Protein AF-A0A7W7DAL8-F1 (afdb_monomer_lite)

Radius of gyration: 15.67 Å; chains: 1; bounding box: 32×30×56 Å

Foldseek 3Di:
DDPDDCPDDPPDDLDPQPLLLVVLVVPLPPAQASEEEQEPVVVVSVCVSNVRGHYHHQAYPVNPPPGHDPVNVVVSLVVSNHFKYWAFFDDDDDPRCPDPNNVVQVVQWDWDDCVNSPHPPPGTIMTTHD

Secondary structure (DSSP, 8-state):
-----------S-----HHHHHHHHHH-TT-S-SEEESSHHHHHHHHHHTTS--EEESS-SSS-S----HHHHHHHHHTTS--EEEES-SSS-STTTSSHHHHHHHHHEEEE-GGGGT--S-SPEEEEE-

InterPro domains:
  IPR056785 Putative mannosyltransferase YkcA/B-like, C-terminal [PF24878] (20-108)

Organism: NCBI:txid795645

Structure (mmCIF, N/CA/C/O backbone):
data_AF-A0A7W7DAL8-F1
#
_entry.id   AF-A0A7W7DAL8-F1
#
loop_
_atom_site.group_PDB
_atom_site.id
_atom_site.type_symbol
_atom_site.label_atom_id
_atom_site.label_alt_id
_atom_site.label_comp_id
_atom_site.label_asym_id
_atom_site.label_entity_id
_atom_site.label_seq_id
_atom_site.pdbx_PDB_ins_code
_atom_site.Cartn_x
_atom_site.Cartn_y
_atom_site.Cartn_z
_atom_site.occupancy
_atom_site.B_iso_or_equiv
_atom_site.auth_seq_id
_atom_site.auth_comp_id
_atom_site.auth_asym_id
_atom_site.auth_atom_id
_atom_site.pdbx_PDB_model_num
ATOM 1 N N . MET A 1 1 ? 13.315 20.758 41.437 1.00 41.69 1 MET A N 1
ATOM 2 C CA . MET A 1 1 ? 12.271 20.154 40.582 1.00 41.69 1 MET A CA 1
ATOM 3 C C . MET A 1 1 ? 12.549 20.583 39.147 1.00 41.69 1 MET A C 1
ATOM 5 O O . MET A 1 1 ? 12.090 21.638 38.739 1.00 41.69 1 MET A O 1
ATOM 9 N N . GLY A 1 2 ? 13.413 19.857 38.435 1.00 40.47 2 GLY A N 1
ATOM 10 C CA . GLY A 1 2 ? 13.716 20.138 37.030 1.00 40.47 2 GLY A CA 1
ATOM 11 C C . GLY A 1 2 ? 12.816 19.287 36.144 1.00 40.47 2 GLY A C 1
ATOM 12 O O . GLY A 1 2 ? 12.849 18.064 36.241 1.00 40.47 2 GLY A O 1
ATOM 13 N N . THR A 1 3 ? 11.992 19.923 35.320 1.00 50.19 3 THR A N 1
ATOM 14 C CA . THR A 1 3 ? 11.188 19.274 34.281 1.00 50.19 3 THR A CA 1
ATOM 15 C C . THR A 1 3 ? 12.108 18.860 33.137 1.00 50.19 3 THR A C 1
ATOM 17 O O . THR A 1 3 ? 12.404 19.654 32.247 1.00 50.19 3 THR A O 1
ATOM 20 N N . GLY A 1 4 ? 12.612 17.630 33.190 1.00 34.94 4 GLY A N 1
ATOM 21 C CA . GLY A 1 4 ? 13.317 17.010 32.075 1.00 34.94 4 GLY A CA 1
ATOM 22 C C . GLY A 1 4 ? 12.318 16.324 31.156 1.00 34.94 4 GLY A C 1
ATOM 23 O O . GLY A 1 4 ? 11.866 15.226 31.462 1.00 34.94 4 GLY A O 1
ATOM 24 N N . THR A 1 5 ? 11.972 16.963 30.042 1.00 49.78 5 THR A N 1
ATOM 25 C CA . THR A 1 5 ? 11.376 16.290 28.884 1.00 49.78 5 THR A CA 1
ATOM 26 C C . THR A 1 5 ? 12.445 15.380 28.277 1.00 49.78 5 THR A C 1
ATOM 28 O O . THR A 1 5 ? 13.456 15.905 27.805 1.00 49.78 5 THR A O 1
ATOM 31 N N . PRO A 1 6 ? 12.282 14.047 28.227 1.00 46.16 6 PRO A N 1
ATOM 32 C CA . PRO A 1 6 ? 13.125 13.215 27.386 1.00 46.16 6 PRO A CA 1
ATOM 33 C C . PRO A 1 6 ? 12.571 13.325 25.961 1.00 46.16 6 PRO A C 1
ATOM 35 O O . PRO A 1 6 ? 11.760 12.514 25.522 1.00 46.16 6 PRO A O 1
ATOM 38 N N . GLY A 1 7 ? 12.957 14.391 25.258 1.00 42.16 7 GLY A N 1
ATOM 39 C CA . GLY A 1 7 ? 12.805 14.475 23.808 1.00 42.16 7 GLY A CA 1
ATOM 40 C C . GLY A 1 7 ? 13.764 13.469 23.186 1.00 42.16 7 GLY A C 1
ATOM 41 O O . GLY A 1 7 ? 14.977 13.656 23.245 1.00 42.16 7 GLY A O 1
ATOM 42 N N . GLY A 1 8 ? 13.204 12.360 22.709 1.00 41.50 8 GLY A N 1
ATOM 43 C CA . GLY A 1 8 ? 13.929 11.209 22.201 1.00 41.50 8 GLY A CA 1
ATOM 44 C C . GLY A 1 8 ? 14.873 11.544 21.051 1.00 41.50 8 GLY A C 1
ATOM 45 O O . GLY A 1 8 ? 14.623 12.398 20.207 1.00 41.50 8 GLY A O 1
ATOM 46 N N . VAL A 1 9 ? 15.985 10.825 21.059 1.00 43.34 9 VAL A N 1
ATOM 47 C CA . VAL A 1 9 ? 17.012 10.788 20.028 1.00 43.34 9 VAL A CA 1
ATOM 48 C C . VAL A 1 9 ? 16.452 10.183 18.734 1.00 43.34 9 VAL A C 1
ATOM 50 O O . VAL A 1 9 ? 16.507 8.973 18.537 1.00 43.34 9 VAL A O 1
ATOM 53 N N . ASP A 1 10 ? 15.944 10.994 17.809 1.00 44.12 10 ASP A N 1
ATOM 54 C CA . ASP A 1 10 ? 15.579 10.506 16.470 1.00 44.12 10 ASP A CA 1
ATOM 55 C C . ASP A 1 10 ? 16.809 10.465 15.554 1.00 44.12 10 ASP A C 1
ATOM 57 O O . ASP A 1 10 ? 16.974 11.213 14.591 1.00 44.12 10 ASP A O 1
ATOM 61 N N . GLY A 1 11 ? 17.721 9.551 15.890 1.00 34.22 11 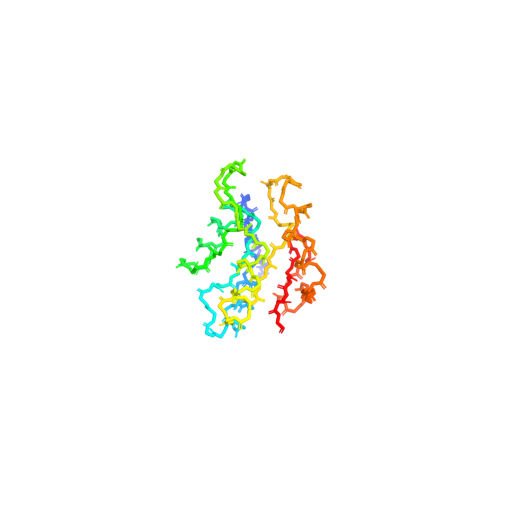GLY A N 1
ATOM 62 C CA . GLY A 1 11 ? 18.822 9.162 15.026 1.00 34.22 11 GLY A CA 1
ATOM 63 C C . GLY A 1 11 ? 18.301 8.392 13.816 1.00 34.22 11 GLY A C 1
ATOM 64 O O . GLY A 1 11 ? 18.052 7.197 13.920 1.00 34.22 11 GLY A O 1
ATOM 65 N N . GLY A 1 12 ? 18.162 9.071 12.675 1.00 36.25 12 GLY A N 1
ATOM 66 C CA . GLY A 1 12 ? 18.379 8.517 11.330 1.00 36.25 12 GLY A CA 1
ATOM 67 C C . GLY A 1 12 ? 17.664 7.214 10.948 1.00 36.25 12 GLY A C 1
ATOM 68 O O . GLY A 1 12 ? 18.133 6.511 10.055 1.00 36.25 12 GLY A O 1
ATOM 69 N N . ARG A 1 13 ? 16.551 6.864 11.593 1.00 40.88 13 ARG A N 1
ATOM 70 C CA . ARG A 1 13 ? 15.653 5.802 11.135 1.00 40.88 13 ARG A CA 1
ATOM 71 C C . ARG A 1 13 ? 14.615 6.475 10.262 1.00 40.88 13 ARG A C 1
ATOM 73 O O . ARG A 1 13 ? 14.031 7.466 10.678 1.00 40.88 13 ARG A O 1
ATOM 80 N N . THR A 1 14 ? 14.394 5.962 9.057 1.00 48.03 14 THR A N 1
ATOM 81 C CA . THR A 1 14 ? 13.217 6.312 8.258 1.00 48.03 14 THR A CA 1
ATOM 82 C C . THR A 1 14 ? 12.000 5.934 9.099 1.00 48.03 14 THR A C 1
ATOM 84 O O . THR A 1 14 ? 11.619 4.765 9.156 1.00 48.03 14 THR A O 1
ATOM 87 N N . THR A 1 15 ? 11.489 6.882 9.879 1.00 56.44 15 THR A N 1
ATOM 88 C CA . THR A 1 15 ? 10.423 6.653 10.844 1.00 56.44 15 THR A CA 1
ATOM 89 C C . THR A 1 15 ? 9.156 6.429 10.047 1.00 56.44 15 THR A C 1
ATOM 91 O O . THR A 1 15 ? 8.525 7.357 9.552 1.00 56.44 15 THR A O 1
ATOM 94 N N . VAL A 1 16 ? 8.814 5.155 9.865 1.00 68.50 16 VAL A N 1
ATOM 95 C CA . VAL A 1 16 ? 7.457 4.778 9.494 1.00 68.50 16 VAL A CA 1
ATOM 96 C C . VAL A 1 16 ? 6.546 5.365 10.565 1.00 68.50 16 VAL A C 1
ATOM 98 O O . VAL A 1 16 ? 6.719 5.079 11.750 1.00 68.50 16 VAL A O 1
ATOM 101 N N . ASP A 1 17 ? 5.613 6.210 10.142 1.00 77.50 17 ASP A N 1
ATOM 102 C CA . ASP A 1 17 ? 4.688 6.884 11.041 1.00 77.50 17 ASP A CA 1
ATOM 103 C C . ASP A 1 17 ? 3.842 5.836 11.790 1.00 77.50 17 ASP A C 1
ATOM 105 O O . ASP A 1 17 ? 3.099 5.049 11.193 1.00 77.50 17 ASP A O 1
ATOM 109 N N . ALA A 1 18 ? 3.987 5.786 13.116 1.00 81.62 18 ALA A N 1
ATOM 110 C CA . ALA A 1 18 ? 3.256 4.840 13.956 1.00 81.62 18 ALA A CA 1
ATOM 111 C C . ALA A 1 18 ? 1.736 5.072 13.880 1.00 81.62 18 ALA A C 1
ATOM 113 O O . ALA A 1 18 ? 0.953 4.121 13.987 1.00 81.62 18 ALA A O 1
ATOM 114 N N . GLY A 1 19 ? 1.321 6.320 13.654 1.00 85.56 19 GLY A N 1
ATOM 115 C CA . GLY A 1 19 ? -0.063 6.697 13.422 1.00 85.56 19 GLY A CA 1
ATOM 116 C C . GLY A 1 19 ? -0.605 6.107 12.121 1.00 85.56 19 GLY A C 1
ATOM 117 O O . GLY A 1 19 ? -1.682 5.501 12.135 1.00 85.56 19 GLY A O 1
ATOM 118 N N . LEU A 1 20 ? 0.183 6.154 11.038 1.00 87.00 20 LEU A N 1
ATOM 119 C CA . LEU A 1 20 ? -0.141 5.496 9.764 1.00 87.00 20 LEU A CA 1
ATOM 120 C C . LEU A 1 20 ? -0.315 3.982 9.943 1.00 87.00 20 LEU A C 1
ATOM 122 O O . LEU A 1 20 ? -1.323 3.424 9.512 1.00 87.00 20 LEU A O 1
ATOM 126 N N . VAL A 1 21 ? 0.621 3.311 10.621 1.00 87.62 21 VAL A N 1
ATOM 127 C CA . VAL A 1 21 ? 0.519 1.861 10.885 1.00 87.62 21 VAL A CA 1
ATOM 128 C C . VAL A 1 21 ? -0.744 1.534 11.681 1.00 87.62 21 VAL A C 1
ATOM 130 O O . VAL A 1 21 ? -1.479 0.606 11.334 1.00 87.62 21 VAL A O 1
ATOM 133 N N . GLY A 1 22 ? -1.035 2.309 12.728 1.00 89.75 22 GLY A N 1
ATOM 134 C CA . GLY A 1 22 ? -2.251 2.139 13.519 1.00 89.75 22 GLY A CA 1
ATOM 135 C C . GLY A 1 22 ? -3.524 2.345 12.696 1.00 89.75 22 GLY A C 1
ATOM 136 O O . GLY A 1 22 ? -4.476 1.577 12.839 1.00 89.75 22 GLY A O 1
ATOM 137 N N . TYR A 1 23 ? -3.544 3.352 11.821 1.00 91.50 23 TYR A N 1
ATOM 138 C CA . TYR A 1 23 ? -4.663 3.616 10.920 1.00 91.50 23 TYR A CA 1
ATOM 139 C C . TYR A 1 23 ? -4.879 2.458 9.945 1.00 91.50 23 TYR A C 1
ATOM 141 O O . TYR A 1 23 ? -5.997 1.954 9.841 1.00 91.50 23 TYR A O 1
ATOM 149 N N . LEU A 1 24 ? -3.822 1.988 9.281 1.00 92.19 24 LEU A N 1
ATOM 150 C CA . LEU A 1 24 ? -3.916 0.883 8.329 1.00 92.19 24 LEU A CA 1
ATOM 151 C C . LEU A 1 24 ? -4.439 -0.386 9.007 1.00 92.19 24 LEU A C 1
ATOM 153 O O . LEU A 1 24 ? -5.353 -1.015 8.488 1.00 92.19 24 LEU A O 1
ATOM 157 N N . ARG A 1 25 ? -3.945 -0.720 10.207 1.00 92.06 25 ARG A N 1
ATOM 158 C CA . ARG A 1 25 ? -4.411 -1.893 10.969 1.00 92.06 25 ARG A CA 1
ATOM 159 C C . ARG A 1 25 ? -5.894 -1.829 11.298 1.00 92.06 25 ARG A C 1
ATOM 161 O O . ARG A 1 25 ? -6.606 -2.811 11.113 1.00 92.06 25 ARG A O 1
ATOM 168 N N . ARG A 1 26 ? -6.362 -0.671 11.771 1.00 93.06 26 ARG A N 1
ATOM 169 C CA . ARG A 1 26 ? -7.772 -0.469 12.131 1.00 93.06 26 ARG A CA 1
ATOM 170 C C . ARG A 1 26 ? -8.698 -0.542 10.920 1.00 93.06 26 ARG A C 1
ATOM 172 O O . ARG A 1 26 ? -9.828 -0.990 11.064 1.00 93.06 26 ARG A O 1
ATOM 179 N N . ASN A 1 27 ? -8.224 -0.124 9.747 1.00 93.00 27 ASN A N 1
ATOM 180 C CA . ASN A 1 27 ? -9.055 -0.023 8.548 1.00 93.00 27 ASN A CA 1
ATOM 181 C C . ASN A 1 27 ? -8.816 -1.134 7.505 1.00 93.00 27 ASN A C 1
ATOM 183 O O . ASN A 1 27 ? -9.512 -1.187 6.488 1.00 93.00 27 ASN A O 1
ATOM 187 N N . ARG A 1 28 ? -7.864 -2.046 7.739 1.00 89.75 28 ARG A N 1
ATOM 188 C CA . ARG A 1 28 ? -7.545 -3.168 6.840 1.00 89.75 28 ARG A CA 1
ATOM 189 C C . ARG A 1 28 ? -8.775 -4.038 6.558 1.00 89.75 28 ARG A C 1
ATOM 191 O O . ARG A 1 28 ? -9.058 -4.371 5.404 1.00 89.75 28 ARG A O 1
ATOM 198 N N . GLY A 1 29 ? -9.551 -4.361 7.593 1.00 90.56 29 GLY A N 1
ATOM 199 C CA . GLY A 1 29 ? -10.591 -5.392 7.507 1.00 90.56 29 GLY A CA 1
ATOM 200 C C . GLY A 1 29 ? -9.991 -6.719 7.030 1.00 90.56 29 GLY A C 1
ATOM 201 O O . GLY A 1 29 ? -8.886 -7.065 7.438 1.00 90.56 29 GLY A O 1
ATOM 202 N N . ASP A 1 30 ? -10.669 -7.402 6.108 1.00 90.94 30 ASP A N 1
ATOM 203 C CA . ASP A 1 30 ? -10.249 -8.711 5.572 1.00 90.94 30 ASP A CA 1
ATOM 204 C C . ASP A 1 30 ? -9.233 -8.640 4.417 1.00 90.94 30 ASP A C 1
ATOM 206 O O . ASP A 1 30 ? -9.030 -9.617 3.700 1.00 90.94 30 ASP A O 1
ATOM 210 N N . ALA A 1 31 ? -8.602 -7.484 4.192 1.00 94.69 31 ALA A N 1
ATOM 211 C CA . ALA A 1 31 ? -7.633 -7.337 3.112 1.00 94.69 31 ALA A CA 1
ATOM 212 C C . ALA A 1 31 ? -6.381 -8.201 3.354 1.00 94.69 31 ALA A C 1
ATOM 214 O O . ALA A 1 31 ? -5.809 -8.218 4.449 1.00 94.69 31 ALA A O 1
ATOM 215 N N . ASP A 1 32 ? -5.898 -8.867 2.306 1.00 94.88 32 ASP A N 1
ATOM 216 C CA . ASP A 1 32 ? -4.687 -9.693 2.355 1.00 94.88 32 ASP A CA 1
ATOM 217 C C . ASP A 1 32 ? -3.448 -8.862 2.684 1.00 94.88 32 ASP A C 1
ATOM 219 O O . ASP A 1 32 ? -2.586 -9.320 3.430 1.00 94.88 32 ASP A O 1
ATOM 223 N N . TRP A 1 33 ? -3.368 -7.640 2.151 1.00 94.94 33 TRP A N 1
ATOM 224 C CA . TRP A 1 33 ? -2.243 -6.730 2.353 1.00 94.94 33 TRP A CA 1
ATOM 225 C C . TRP A 1 33 ? -2.662 -5.514 3.172 1.00 94.94 33 TRP A C 1
ATOM 227 O O . TRP A 1 33 ? -3.718 -4.923 2.940 1.00 94.94 33 TRP A O 1
ATOM 237 N N . LEU A 1 34 ? -1.798 -5.111 4.103 1.00 94.31 34 LEU A N 1
ATOM 238 C CA . LEU A 1 34 ? -1.995 -3.922 4.926 1.00 94.31 34 LEU A CA 1
ATOM 239 C C . LEU A 1 34 ? -1.958 -2.647 4.071 1.00 94.31 34 LEU A C 1
ATOM 241 O O . LEU A 1 34 ? -2.779 -1.750 4.245 1.00 94.31 34 LEU A O 1
ATOM 245 N N . VAL A 1 35 ? -1.000 -2.577 3.145 1.00 93.12 35 VAL A N 1
ATOM 246 C CA . VAL A 1 35 ? -0.801 -1.455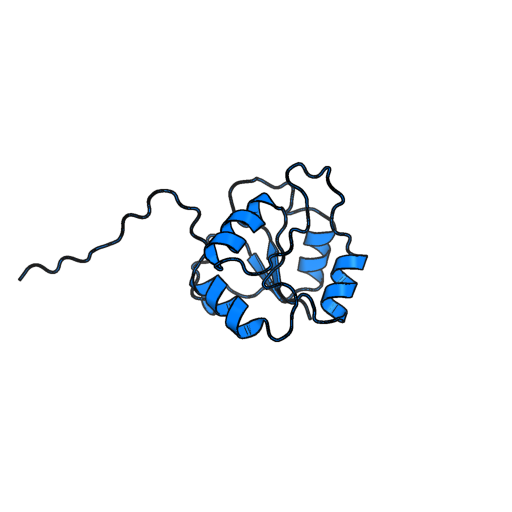 2.222 1.00 93.12 35 VAL A CA 1
ATOM 247 C C . VAL A 1 35 ? 0.042 -1.901 1.027 1.00 93.12 35 VAL A C 1
ATOM 249 O O . VAL A 1 35 ? 0.844 -2.832 1.147 1.00 93.12 35 VAL A O 1
ATOM 252 N N . ALA A 1 36 ? -0.122 -1.246 -0.122 1.00 92.25 36 ALA A N 1
ATOM 253 C CA . ALA A 1 36 ? 0.798 -1.360 -1.248 1.00 92.25 36 ALA A CA 1
ATOM 254 C C . ALA A 1 36 ? 1.699 -0.128 -1.378 1.00 92.25 36 ALA A C 1
ATOM 256 O O . ALA A 1 36 ? 1.295 0.987 -1.063 1.00 92.25 36 ALA A O 1
ATOM 257 N N . VAL A 1 37 ? 2.913 -0.330 -1.874 1.00 88.38 37 VAL A N 1
ATOM 258 C CA . VAL A 1 37 ? 3.924 0.718 -2.068 1.00 88.38 37 VAL A CA 1
ATOM 259 C C . VAL A 1 37 ? 4.623 0.567 -3.408 1.00 88.38 37 VAL A C 1
ATOM 261 O O . VAL A 1 37 ? 4.531 -0.478 -4.058 1.00 88.38 37 VAL A O 1
ATOM 264 N N . SER A 1 38 ? 5.343 1.601 -3.829 1.00 82.19 38 SER A N 1
ATOM 265 C CA . SER A 1 38 ? 5.898 1.687 -5.183 1.00 82.19 38 SER A CA 1
ATOM 266 C C . SER A 1 38 ? 7.008 0.663 -5.430 1.00 82.19 38 SER A C 1
ATOM 268 O O . SER A 1 38 ? 7.163 0.179 -6.549 1.00 82.19 38 SER A O 1
ATOM 270 N N . SER A 1 39 ? 7.784 0.309 -4.399 1.00 79.88 39 SER A N 1
ATOM 271 C CA . SER A 1 39 ? 8.929 -0.599 -4.533 1.00 79.88 39 SER A CA 1
ATOM 272 C C . SER A 1 39 ? 9.197 -1.443 -3.285 1.00 79.88 39 SER A C 1
ATOM 274 O O . SER A 1 39 ? 8.796 -1.100 -2.173 1.00 79.88 39 SER A O 1
ATOM 276 N N . SER A 1 40 ? 9.962 -2.525 -3.438 1.00 81.44 40 SER A N 1
ATOM 277 C CA . SER A 1 40 ? 10.422 -3.347 -2.306 1.00 81.44 40 SER A CA 1
ATOM 278 C C . SER A 1 40 ? 11.302 -2.590 -1.300 1.00 81.44 40 SER A C 1
ATOM 280 O O . SER A 1 40 ? 11.357 -2.962 -0.124 1.00 81.44 40 SER A O 1
ATOM 282 N N . ARG A 1 41 ? 11.955 -1.499 -1.730 1.00 80.19 41 ARG A N 1
ATOM 283 C CA . ARG A 1 41 ? 12.731 -0.603 -0.855 1.00 80.19 41 ARG A CA 1
ATOM 284 C C . ARG A 1 41 ? 11.831 0.168 0.105 1.00 80.19 41 ARG A C 1
ATOM 286 O O . ARG A 1 41 ? 12.208 0.362 1.253 1.00 80.19 41 ARG A O 1
ATOM 293 N N . GLU A 1 42 ? 10.646 0.557 -0.357 1.00 80.69 42 GLU A N 1
ATOM 294 C CA . GLU A 1 42 ? 9.611 1.182 0.474 1.00 80.69 42 GLU A CA 1
ATOM 295 C C . GLU A 1 42 ? 8.903 0.137 1.350 1.00 80.69 42 GLU A C 1
ATOM 297 O O . GLU A 1 42 ? 8.570 0.414 2.500 1.00 80.69 42 GLU A O 1
ATOM 302 N N . ALA A 1 43 ? 8.723 -1.090 0.844 1.00 85.56 43 ALA A N 1
ATOM 303 C CA . ALA A 1 43 ? 8.024 -2.150 1.575 1.00 85.56 43 ALA A CA 1
ATOM 304 C C . ALA A 1 43 ? 8.825 -2.659 2.780 1.00 85.56 43 ALA A C 1
ATOM 306 O O . ALA A 1 43 ? 8.262 -2.863 3.851 1.00 85.56 43 ALA A O 1
ATOM 307 N N . SER A 1 44 ? 10.139 -2.835 2.620 1.00 85.25 44 SER A N 1
ATOM 308 C CA . SER A 1 44 ? 11.032 -3.378 3.656 1.00 85.25 44 SER A CA 1
ATOM 309 C C . SER A 1 44 ? 10.882 -2.702 5.034 1.00 85.25 44 SER A C 1
ATOM 311 O O . SE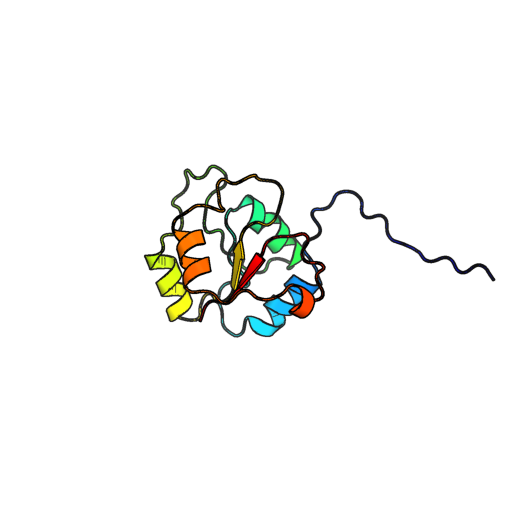R A 1 44 ? 10.595 -3.409 6.002 1.00 85.25 44 SER A O 1
ATOM 313 N N . PRO A 1 45 ? 11.023 -1.366 5.174 1.00 82.69 45 PRO A N 1
ATOM 314 C CA . PRO A 1 45 ? 10.873 -0.706 6.471 1.00 82.69 45 PRO A CA 1
ATOM 315 C C . PRO A 1 45 ? 9.444 -0.793 7.025 1.00 82.69 45 PRO A C 1
ATOM 317 O O . PRO A 1 45 ? 9.285 -0.910 8.238 1.00 82.69 45 PRO A O 1
ATOM 320 N N . LEU A 1 46 ? 8.412 -0.795 6.172 1.00 84.56 46 LEU A N 1
ATOM 321 C CA . LEU A 1 46 ? 7.017 -0.951 6.600 1.00 84.56 46 LEU A CA 1
ATOM 322 C C . LEU A 1 46 ? 6.741 -2.350 7.157 1.00 84.56 46 LEU A C 1
ATOM 324 O O . LEU A 1 46 ? 6.107 -2.471 8.202 1.00 84.56 46 LEU A O 1
ATOM 328 N N . ILE A 1 47 ? 7.245 -3.404 6.513 1.00 88.00 47 ILE A N 1
ATOM 329 C CA . ILE A 1 47 ? 7.101 -4.788 6.997 1.00 88.00 47 ILE A CA 1
ATOM 330 C C . ILE A 1 47 ? 7.746 -4.925 8.379 1.00 88.00 47 ILE A C 1
ATOM 332 O O . ILE A 1 47 ? 7.144 -5.480 9.294 1.00 88.00 47 ILE A O 1
ATOM 336 N N . LEU A 1 48 ? 8.944 -4.365 8.567 1.00 87.06 48 LEU A N 1
ATOM 337 C CA . LEU A 1 48 ? 9.624 -4.399 9.864 1.00 87.06 48 LEU A CA 1
ATOM 338 C C . LEU A 1 48 ? 8.875 -3.583 10.928 1.00 87.06 48 LEU A C 1
ATOM 340 O O . LEU A 1 48 ? 8.661 -4.074 12.035 1.00 87.06 48 LEU A O 1
ATOM 344 N N . ALA A 1 49 ? 8.432 -2.369 10.593 1.00 83.50 49 ALA A N 1
ATOM 345 C CA . ALA A 1 49 ? 7.703 -1.495 11.515 1.00 83.50 49 ALA A CA 1
ATOM 346 C C . ALA A 1 49 ? 6.331 -2.060 11.919 1.00 83.50 49 ALA A C 1
ATOM 348 O O . ALA A 1 49 ? 5.853 -1.821 13.026 1.00 83.50 49 ALA A O 1
ATOM 349 N N . THR A 1 50 ? 5.704 -2.834 11.036 1.00 84.50 50 THR A N 1
ATOM 350 C CA . THR A 1 50 ? 4.420 -3.503 11.285 1.00 84.50 50 THR A CA 1
ATOM 351 C C . THR A 1 50 ? 4.587 -4.869 11.954 1.00 84.50 50 THR A C 1
ATOM 353 O O . THR A 1 50 ? 3.599 -5.556 12.190 1.00 84.50 50 THR A O 1
ATOM 356 N N . GLY A 1 51 ? 5.809 -5.283 12.300 1.00 86.00 51 GLY A N 1
ATOM 357 C CA . GLY A 1 51 ? 6.048 -6.573 12.949 1.00 86.00 51 GLY A CA 1
ATOM 358 C C . GLY A 1 51 ? 5.795 -7.778 12.038 1.00 86.00 51 GLY A C 1
ATOM 359 O O . GLY A 1 51 ? 5.433 -8.842 12.533 1.00 86.00 51 GLY A O 1
ATOM 360 N N . GLY A 1 52 ? 5.982 -7.619 10.725 1.00 88.19 52 GLY A N 1
ATOM 361 C CA . GLY A 1 52 ? 5.867 -8.693 9.738 1.00 88.19 52 GLY A CA 1
ATOM 362 C C . GLY A 1 52 ? 4.540 -8.737 8.983 1.00 88.19 52 GLY A C 1
ATOM 363 O O . GLY A 1 52 ? 4.233 -9.760 8.371 1.00 88.19 52 GLY A O 1
ATOM 364 N N . GLU A 1 53 ? 3.739 -7.669 9.007 1.00 90.94 53 GLU A N 1
ATOM 365 C CA . GLU A 1 53 ? 2.495 -7.661 8.241 1.00 90.94 53 GLU A CA 1
ATOM 366 C C . GLU A 1 53 ? 2.735 -7.595 6.728 1.00 90.94 53 GLU A C 1
ATOM 368 O O . GLU A 1 53 ? 3.712 -7.000 6.261 1.00 90.94 53 GLU A O 1
ATOM 373 N N . PRO A 1 54 ? 1.833 -8.202 5.937 1.00 93.56 54 PRO A N 1
ATOM 374 C CA . PRO A 1 54 ? 1.974 -8.257 4.492 1.00 93.56 54 PRO A CA 1
ATOM 375 C C . PRO A 1 54 ? 1.855 -6.862 3.868 1.00 93.56 54 PRO A C 1
ATOM 377 O O . PRO A 1 54 ? 0.797 -6.233 3.907 1.00 93.56 54 PRO A O 1
ATOM 380 N N . VAL A 1 55 ? 2.933 -6.410 3.227 1.00 91.62 55 VAL A N 1
ATOM 381 C CA . VAL A 1 55 ? 2.989 -5.179 2.426 1.00 91.62 55 VAL A CA 1
ATOM 382 C C . VAL A 1 55 ? 3.244 -5.554 0.973 1.00 91.62 55 VAL A C 1
ATOM 384 O O . VAL A 1 55 ? 4.158 -6.323 0.670 1.00 91.62 55 VAL A O 1
ATOM 387 N N . LEU A 1 56 ? 2.437 -5.016 0.062 1.00 90.62 56 LEU A N 1
ATOM 388 C CA . LEU A 1 56 ? 2.536 -5.317 -1.360 1.00 90.62 56 LEU A CA 1
ATOM 389 C C . LEU A 1 56 ? 3.497 -4.345 -2.052 1.00 90.62 56 LEU A C 1
ATOM 391 O O . LEU A 1 56 ? 3.195 -3.166 -2.212 1.00 90.62 56 LEU A O 1
ATOM 395 N N . ALA A 1 57 ? 4.641 -4.834 -2.517 1.00 88.38 57 ALA A N 1
ATOM 396 C CA . ALA A 1 57 ? 5.493 -4.059 -3.411 1.00 88.38 57 ALA A CA 1
ATOM 397 C C . ALA A 1 57 ? 4.927 -4.115 -4.837 1.00 88.38 57 ALA A C 1
ATOM 399 O O . ALA A 1 57 ? 4.808 -5.191 -5.425 1.00 88.38 57 ALA A O 1
ATOM 400 N N . MET A 1 58 ? 4.583 -2.960 -5.403 1.00 85.69 58 MET A N 1
ATOM 401 C CA . MET A 1 58 ? 4.111 -2.866 -6.786 1.00 85.69 58 MET A CA 1
ATOM 402 C C . MET A 1 58 ? 5.255 -2.929 -7.810 1.00 85.69 58 MET A C 1
ATOM 404 O O . MET A 1 58 ? 5.018 -3.209 -8.984 1.00 85.69 58 MET A O 1
ATOM 408 N N . GLY A 1 59 ? 6.493 -2.711 -7.367 1.00 80.38 59 GLY A N 1
ATOM 409 C CA . GLY A 1 59 ? 7.698 -2.792 -8.183 1.00 80.38 59 GLY A CA 1
ATOM 410 C C . GLY A 1 59 ? 8.857 -3.482 -7.462 1.00 80.38 59 GLY A C 1
ATOM 411 O O . GLY A 1 59 ? 8.920 -3.535 -6.230 1.00 80.38 59 GLY A O 1
ATOM 412 N N . GLY A 1 60 ? 9.799 -4.005 -8.247 1.00 71.25 60 GLY A N 1
ATOM 413 C CA . GLY A 1 60 ? 11.026 -4.622 -7.743 1.00 71.25 60 GLY A CA 1
ATOM 414 C C . GLY A 1 60 ? 12.091 -3.612 -7.294 1.00 71.25 60 GLY A C 1
ATOM 415 O O . GLY A 1 60 ? 11.948 -2.401 -7.449 1.00 71.25 60 GLY A O 1
ATOM 416 N N . PHE A 1 61 ? 13.213 -4.123 -6.781 1.00 65.12 61 PHE A N 1
ATOM 417 C CA . PHE A 1 61 ? 14.323 -3.312 -6.253 1.00 65.12 61 PHE A CA 1
ATOM 418 C C . PHE A 1 61 ? 15.016 -2.428 -7.306 1.00 65.12 61 PHE A C 1
ATOM 420 O O . PHE A 1 61 ? 15.471 -1.329 -6.979 1.00 65.12 61 PHE A O 1
ATOM 427 N N . SER A 1 62 ? 15.117 -2.918 -8.547 1.00 60.00 62 SER A N 1
ATOM 428 C CA . SER A 1 62 ? 15.741 -2.241 -9.696 1.00 60.00 62 SER A CA 1
ATOM 429 C C . SER A 1 62 ? 14.743 -1.841 -10.791 1.00 60.00 62 SER A C 1
ATOM 431 O O . SER A 1 62 ? 15.154 -1.317 -11.821 1.00 60.00 62 SER A O 1
ATOM 433 N N . GLY A 1 63 ? 13.447 -2.125 -10.607 1.00 57.44 63 GLY A N 1
ATOM 434 C CA . GLY A 1 63 ? 12.424 -1.981 -11.653 1.00 57.44 63 GLY A CA 1
ATOM 435 C C . GLY A 1 63 ? 12.460 -3.054 -12.754 1.00 57.44 63 GLY A C 1
ATOM 436 O O . GLY A 1 63 ? 11.678 -2.967 -13.692 1.00 57.44 63 GLY A O 1
ATOM 437 N N . SER A 1 64 ? 13.346 -4.055 -12.654 1.00 52.16 64 SER A N 1
ATOM 438 C CA . SER A 1 64 ? 13.512 -5.132 -13.654 1.00 52.16 64 SER A CA 1
ATOM 439 C C . SER A 1 64 ? 12.733 -6.416 -13.331 1.00 52.16 64 SER A C 1
ATOM 441 O O . SER A 1 64 ? 12.573 -7.265 -14.201 1.00 52.16 64 SER A O 1
ATOM 443 N N . ASP A 1 65 ? 12.281 -6.573 -12.085 1.00 56.38 65 ASP A N 1
ATOM 444 C CA . ASP A 1 65 ? 11.432 -7.688 -11.644 1.00 56.38 65 ASP A CA 1
ATOM 445 C C . ASP A 1 65 ? 9.999 -7.491 -12.175 1.00 56.38 65 ASP A C 1
ATOM 447 O O . ASP A 1 65 ? 9.612 -6.329 -12.348 1.00 56.38 65 ASP A O 1
ATOM 451 N N . PRO A 1 66 ? 9.202 -8.551 -12.434 1.00 53.53 66 PRO A N 1
ATOM 452 C CA . PRO A 1 66 ? 7.850 -8.412 -12.969 1.00 53.53 66 PRO A CA 1
ATOM 453 C C . PRO A 1 66 ? 7.011 -7.438 -12.137 1.00 53.53 66 PRO A C 1
ATOM 455 O O . PRO A 1 66 ? 6.512 -7.767 -11.060 1.00 53.53 66 PRO A O 1
ATOM 458 N N . ALA A 1 67 ? 6.857 -6.221 -12.652 1.00 67.56 67 ALA A N 1
ATOM 459 C CA . ALA A 1 67 ? 6.114 -5.181 -11.975 1.00 67.56 67 ALA A CA 1
ATOM 460 C C . ALA A 1 67 ? 4.627 -5.551 -11.930 1.00 67.56 67 ALA A C 1
ATOM 462 O O . ALA A 1 67 ? 4.085 -6.225 -12.817 1.00 67.56 67 ALA A O 1
ATOM 463 N N . MET A 1 68 ? 3.955 -5.106 -10.874 1.00 82.12 68 MET A N 1
ATOM 464 C CA . MET A 1 68 ? 2.500 -5.086 -10.810 1.00 82.12 68 MET A CA 1
ATOM 465 C C . MET A 1 68 ? 1.938 -4.461 -12.095 1.00 82.12 68 MET A C 1
ATOM 467 O O . MET A 1 68 ? 2.539 -3.561 -12.675 1.00 82.12 68 MET A O 1
ATOM 471 N N . THR A 1 69 ? 0.772 -4.917 -12.545 1.00 87.75 69 THR A N 1
ATOM 472 C CA . THR A 1 69 ? 0.049 -4.264 -13.644 1.00 87.75 69 THR A CA 1
ATOM 473 C C . THR A 1 69 ? -1.224 -3.630 -13.116 1.00 87.75 69 THR A C 1
ATOM 475 O O . THR A 1 69 ? -1.776 -4.091 -12.112 1.00 87.75 69 THR A O 1
ATOM 478 N N . VAL A 1 70 ? -1.733 -2.611 -13.812 1.00 88.38 70 VAL A N 1
ATOM 479 C CA . VAL A 1 70 ? -3.012 -1.972 -13.465 1.00 88.38 70 VAL A CA 1
ATOM 480 C C . VAL A 1 70 ? -4.137 -3.008 -13.394 1.00 88.38 70 VAL A C 1
ATOM 482 O O . VAL A 1 70 ? -4.897 -3.027 -12.432 1.00 88.38 70 VAL A O 1
ATOM 485 N N . ALA A 1 71 ? -4.182 -3.952 -14.338 1.00 90.81 71 ALA A N 1
ATOM 486 C CA . ALA A 1 71 ? -5.177 -5.023 -14.339 1.00 90.81 71 ALA A CA 1
ATOM 487 C C . ALA A 1 71 ? -5.102 -5.926 -13.090 1.00 90.81 71 ALA A C 1
ATOM 489 O O . ALA A 1 71 ? -6.134 -6.345 -12.566 1.00 90.81 71 ALA A O 1
ATOM 490 N N . LYS A 1 72 ? -3.899 -6.242 -12.587 1.00 91.00 72 LYS A N 1
ATOM 491 C CA . LYS A 1 72 ? -3.746 -7.013 -11.338 1.00 91.00 72 LYS A CA 1
ATOM 492 C C . LYS A 1 72 ? -4.151 -6.185 -10.122 1.00 91.00 72 LYS A C 1
ATOM 494 O O . LYS A 1 72 ? -4.869 -6.699 -9.268 1.00 91.00 72 LYS A O 1
ATOM 499 N N . LEU A 1 73 ? -3.745 -4.915 -10.079 1.00 91.69 73 LEU A N 1
ATOM 500 C CA . LEU A 1 73 ? -4.118 -3.989 -9.012 1.00 91.69 73 LEU A CA 1
ATOM 501 C C . LEU A 1 73 ? -5.645 -3.867 -8.904 1.00 91.69 73 LEU A C 1
ATOM 503 O O . LEU A 1 73 ? -6.203 -4.091 -7.833 1.00 91.69 73 LEU A O 1
ATOM 507 N N . GLN A 1 74 ? -6.324 -3.636 -10.029 1.00 92.69 74 GLN A N 1
ATOM 508 C CA . GLN A 1 74 ? -7.785 -3.592 -10.117 1.00 92.69 74 GLN A CA 1
ATOM 509 C C . GLN A 1 74 ? -8.442 -4.864 -9.580 1.00 92.69 74 GLN A C 1
ATOM 511 O O . GLN A 1 74 ? -9.398 -4.784 -8.814 1.00 92.69 74 GLN A O 1
ATOM 516 N N . ARG A 1 75 ? -7.918 -6.045 -9.935 1.00 94.12 75 ARG A N 1
ATOM 517 C CA . ARG A 1 75 ? -8.446 -7.322 -9.431 1.00 94.12 75 ARG A CA 1
ATOM 518 C C . ARG A 1 75 ? -8.315 -7.445 -7.916 1.00 94.12 75 ARG A C 1
ATOM 520 O O . ARG A 1 75 ? -9.231 -7.957 -7.284 1.00 94.12 75 ARG A O 1
ATOM 527 N N . TYR A 1 76 ? -7.210 -6.992 -7.328 1.00 94.31 76 TYR A N 1
ATOM 528 C CA . TYR A 1 76 ? -7.036 -7.031 -5.873 1.00 94.31 76 TYR A CA 1
ATOM 529 C C . TYR A 1 76 ? -7.960 -6.060 -5.148 1.00 94.31 76 TYR A C 1
ATOM 531 O O . TYR A 1 76 ? -8.520 -6.434 -4.121 1.00 94.31 76 TYR A O 1
ATOM 539 N N . VAL A 1 77 ? -8.166 -4.867 -5.703 1.00 94.12 77 VAL A N 1
ATOM 540 C CA . VAL A 1 77 ? -9.114 -3.887 -5.158 1.00 94.12 77 VAL A CA 1
ATOM 541 C C . VAL A 1 77 ? -10.544 -4.414 -5.248 1.00 94.12 77 VAL A C 1
ATOM 543 O O . VAL A 1 77 ? -11.244 -4.460 -4.242 1.00 94.12 77 VAL A O 1
ATOM 546 N N . ALA A 1 78 ? -10.959 -4.901 -6.420 1.00 94.19 78 ALA A N 1
ATOM 547 C CA . ALA A 1 78 ? -12.301 -5.444 -6.631 1.00 94.19 78 ALA A CA 1
ATOM 548 C C . ALA A 1 78 ? -12.585 -6.679 -5.759 1.00 94.19 78 ALA A C 1
ATOM 550 O O . ALA A 1 78 ? -13.712 -6.879 -5.318 1.00 94.19 78 ALA A O 1
ATOM 551 N N . ALA A 1 79 ? -11.563 -7.493 -5.481 1.00 94.69 79 ALA A N 1
ATOM 552 C CA . ALA A 1 79 ? -11.665 -8.632 -4.572 1.00 94.69 79 ALA A CA 1
ATOM 553 C C . ALA A 1 79 ? -11.571 -8.244 -3.081 1.00 94.69 79 ALA A C 1
ATOM 555 O O . ALA A 1 79 ? -11.577 -9.131 -2.233 1.00 94.69 79 ALA A O 1
ATOM 556 N N . GLY A 1 80 ? -11.418 -6.957 -2.745 1.00 93.62 80 GLY A N 1
ATOM 557 C CA . GLY A 1 80 ? -11.253 -6.481 -1.366 1.00 93.62 80 GLY A CA 1
ATOM 558 C C . GLY A 1 80 ? -9.912 -6.846 -0.716 1.00 93.62 80 GLY A C 1
ATOM 559 O O . GLY A 1 80 ? -9.712 -6.593 0.470 1.00 93.62 80 GLY A O 1
ATOM 560 N N . ARG A 1 81 ? -8.978 -7.412 -1.487 1.00 95.31 81 ARG A N 1
ATOM 561 C CA . ARG A 1 81 ? -7.674 -7.904 -1.015 1.00 95.31 81 ARG A CA 1
ATOM 562 C C . ARG A 1 81 ? -6.674 -6.773 -0.786 1.00 95.31 81 ARG A C 1
ATOM 564 O O . ARG A 1 81 ? -5.723 -6.949 -0.031 1.00 95.31 81 ARG A O 1
ATOM 571 N N . LEU A 1 82 ? -6.881 -5.623 -1.429 1.00 94.69 82 LEU A N 1
ATOM 572 C CA . LEU A 1 82 ? -6.069 -4.421 -1.267 1.00 94.69 82 LEU A CA 1
ATOM 573 C C . LEU A 1 82 ? -6.961 -3.181 -1.179 1.00 94.69 82 LEU A C 1
ATOM 575 O O . LEU A 1 82 ? -7.774 -2.950 -2.068 1.00 94.69 82 LEU A O 1
ATOM 579 N N . LYS A 1 83 ? -6.750 -2.363 -0.145 1.00 95.62 83 LYS A N 1
ATOM 580 C CA . LYS A 1 83 ? -7.518 -1.127 0.092 1.00 95.62 83 LYS A CA 1
ATOM 581 C C . LYS A 1 83 ? -6.679 0.141 0.144 1.00 95.62 83 LYS A C 1
ATOM 583 O O . LYS A 1 83 ? -7.215 1.226 -0.029 1.00 95.62 83 LYS A O 1
ATOM 588 N N . TYR A 1 84 ? -5.382 0.024 0.405 1.00 94.62 84 TYR A N 1
ATOM 589 C CA . TYR A 1 84 ? -4.529 1.174 0.680 1.00 94.62 84 TYR A CA 1
ATOM 590 C C . TYR A 1 84 ? -3.258 1.124 -0.147 1.00 94.62 84 TYR A C 1
ATOM 592 O O . TYR A 1 84 ? -2.628 0.071 -0.260 1.00 94.62 84 TYR A O 1
ATOM 600 N N . VAL A 1 85 ? -2.867 2.273 -0.688 1.00 92.69 85 VAL A N 1
ATOM 601 C CA . VAL A 1 85 ? -1.617 2.457 -1.425 1.00 92.69 85 VAL A CA 1
ATOM 602 C C . VAL A 1 85 ? -0.928 3.714 -0.929 1.00 92.69 85 VAL A C 1
ATOM 604 O O . VAL A 1 85 ? -1.560 4.758 -0.843 1.00 92.69 85 VAL A O 1
ATOM 607 N N . VAL A 1 86 ? 0.364 3.636 -0.635 1.00 88.75 86 VAL A N 1
ATOM 608 C CA . VAL A 1 86 ? 1.189 4.819 -0.377 1.00 88.75 86 VAL A CA 1
ATOM 609 C C . VAL A 1 86 ? 2.018 5.110 -1.619 1.00 88.75 86 VAL A C 1
ATOM 611 O O . VAL A 1 86 ? 2.731 4.237 -2.114 1.00 88.75 86 VAL A O 1
ATOM 614 N N . LEU A 1 87 ? 1.923 6.342 -2.114 1.00 85.19 87 LEU A N 1
ATOM 615 C CA . LEU A 1 87 ? 2.747 6.854 -3.205 1.00 85.19 87 LEU A CA 1
ATOM 616 C C . LEU A 1 87 ? 3.681 7.946 -2.678 1.00 85.19 87 LEU A C 1
ATOM 618 O O . LEU A 1 87 ? 3.270 8.792 -1.897 1.00 85.19 87 LEU A O 1
ATOM 622 N N . GLY A 1 88 ? 4.931 7.973 -3.138 1.00 74.38 88 GLY A N 1
ATOM 623 C CA . GLY A 1 88 ? 5.823 9.118 -2.905 1.00 74.38 88 GLY A CA 1
ATOM 624 C C . GLY A 1 88 ? 6.461 9.217 -1.514 1.00 74.38 88 GLY A C 1
ATOM 625 O O . GLY A 1 88 ? 6.783 10.317 -1.077 1.00 74.38 88 GLY A O 1
ATOM 626 N N . GLY A 1 89 ? 6.681 8.097 -0.817 1.00 62.50 89 GLY A N 1
ATOM 627 C CA . GLY A 1 89 ? 7.317 8.080 0.505 1.00 62.50 89 GLY A CA 1
ATOM 628 C C . GLY A 1 89 ? 8.725 7.482 0.508 1.00 62.50 89 GLY A C 1
ATOM 629 O O . GLY A 1 89 ? 8.885 6.290 0.281 1.00 62.50 89 GLY A O 1
ATOM 630 N N . GLY A 1 90 ? 9.737 8.276 0.871 1.00 56.66 90 GLY A N 1
ATOM 631 C CA . GLY A 1 90 ? 11.051 7.772 1.295 1.00 56.66 90 GLY A CA 1
ATOM 632 C C . GLY A 1 90 ? 12.147 7.669 0.222 1.00 56.66 90 GLY A C 1
ATOM 633 O O . GLY A 1 90 ? 11.908 7.657 -0.979 1.00 56.66 90 GLY A O 1
ATOM 634 N N . MET A 1 91 ? 13.394 7.651 0.707 1.00 40.31 91 MET A N 1
ATOM 635 C CA . MET A 1 91 ? 14.672 7.866 0.010 1.00 40.31 91 MET A CA 1
ATOM 636 C C . MET A 1 91 ? 14.929 6.901 -1.167 1.00 40.31 91 MET A C 1
ATOM 638 O O . MET A 1 91 ? 15.613 5.888 -1.046 1.00 40.31 91 MET A O 1
ATOM 642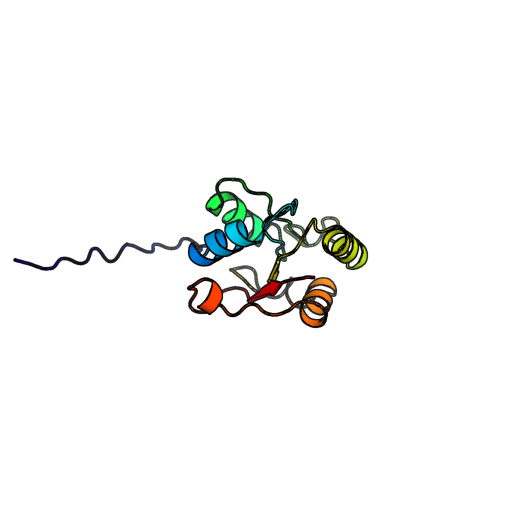 N N . GLY A 1 92 ? 14.387 7.234 -2.335 1.00 43.84 92 GLY A N 1
ATOM 643 C CA . GLY A 1 92 ? 14.540 6.456 -3.563 1.00 43.84 92 GLY A CA 1
ATOM 644 C C . GLY A 1 92 ? 13.852 7.172 -4.713 1.00 43.84 92 GLY A C 1
ATOM 645 O O . GLY A 1 92 ? 12.802 6.742 -5.169 1.00 43.84 92 GLY A O 1
ATOM 646 N N . GLY A 1 93 ? 14.423 8.314 -5.105 1.00 43.34 93 GLY A N 1
ATOM 647 C CA . GLY A 1 93 ? 13.809 9.323 -5.965 1.00 43.34 93 GLY A CA 1
ATOM 648 C C . GLY A 1 93 ? 12.989 8.802 -7.147 1.00 43.34 93 GLY A C 1
ATOM 649 O O . GLY A 1 93 ? 13.405 7.880 -7.844 1.00 43.34 93 GLY A O 1
ATOM 650 N N . SER A 1 94 ? 11.856 9.476 -7.356 1.00 44.56 94 SER A N 1
ATOM 651 C CA . SER A 1 94 ? 11.059 9.700 -8.579 1.00 44.56 94 SER A CA 1
ATOM 652 C C . SER A 1 94 ? 10.679 8.532 -9.502 1.00 44.56 94 SER A C 1
ATOM 654 O O . SER A 1 94 ? 9.691 8.646 -10.212 1.00 44.56 94 SER A O 1
ATOM 656 N N . ARG A 1 95 ? 11.361 7.384 -9.510 1.00 47.66 95 ARG A N 1
ATOM 657 C CA . ARG A 1 95 ? 11.131 6.326 -10.512 1.00 47.66 95 ARG A CA 1
ATOM 658 C C . ARG A 1 95 ? 9.882 5.476 -10.269 1.00 47.66 95 ARG A C 1
ATOM 660 O O . ARG A 1 95 ? 9.503 4.725 -11.158 1.00 47.66 95 ARG A O 1
ATOM 667 N N . GLY A 1 96 ? 9.244 5.593 -9.102 1.00 51.56 96 GLY A N 1
ATOM 668 C CA . GLY A 1 96 ? 7.980 4.915 -8.779 1.00 51.56 96 GLY A CA 1
ATOM 669 C C . GLY A 1 96 ? 6.741 5.819 -8.777 1.00 51.56 96 GLY A C 1
ATOM 670 O O . GLY A 1 96 ? 5.632 5.310 -8.657 1.00 51.56 96 GLY A O 1
ATOM 671 N N . GLN A 1 97 ? 6.913 7.142 -8.898 1.00 53.53 97 GLN A N 1
ATOM 672 C CA . GLN A 1 97 ? 5.830 8.122 -8.713 1.00 53.53 97 GLN A CA 1
ATOM 673 C C . GLN A 1 97 ? 5.073 8.476 -10.000 1.00 53.53 97 GLN A C 1
ATOM 675 O O . GLN A 1 97 ? 3.956 8.988 -9.921 1.00 53.53 97 GLN A O 1
ATOM 680 N N . ASP A 1 98 ? 5.660 8.167 -11.159 1.00 58.59 98 ASP A N 1
ATOM 681 C CA . ASP A 1 98 ? 5.171 8.599 -12.477 1.00 58.59 98 ASP A CA 1
ATOM 682 C C . ASP A 1 98 ? 4.792 7.415 -13.389 1.00 58.59 98 ASP A C 1
ATOM 684 O O . ASP A 1 98 ? 4.653 7.555 -14.602 1.00 58.59 98 ASP A O 1
ATOM 688 N N . GLY A 1 99 ? 4.646 6.218 -12.813 1.00 75.25 99 GLY A N 1
ATOM 689 C CA . GLY A 1 99 ? 4.225 5.019 -13.540 1.00 75.25 99 GLY A CA 1
ATOM 690 C C . GLY A 1 99 ? 2.709 4.935 -13.735 1.00 75.25 99 GLY A C 1
ATOM 691 O O . GLY A 1 99 ? 1.936 5.526 -12.983 1.00 75.25 99 GLY A O 1
ATOM 692 N N . GLU A 1 100 ? 2.273 4.114 -14.694 1.00 83.44 100 GLU A N 1
ATOM 693 C CA . GLU A 1 100 ? 0.851 3.866 -14.996 1.00 83.44 100 GLU A CA 1
ATOM 694 C C . GLU A 1 100 ? 0.033 3.477 -13.748 1.00 83.44 100 GLU A C 1
ATOM 696 O O . GLU A 1 100 ? -1.095 3.929 -13.571 1.00 83.44 100 GLU A O 1
ATOM 701 N N . LEU A 1 101 ? 0.629 2.707 -12.831 1.00 85.25 101 LEU A N 1
ATOM 702 C CA . LEU A 1 101 ? 0.026 2.349 -11.543 1.00 85.25 101 LEU A CA 1
ATOM 703 C C . LEU A 1 101 ? -0.222 3.563 -10.647 1.00 85.25 101 LEU A C 1
ATOM 705 O O . LEU A 1 101 ? -1.306 3.685 -10.087 1.00 85.25 101 LEU A O 1
ATOM 709 N N . ALA A 1 102 ? 0.762 4.455 -10.512 1.00 85.06 102 ALA A N 1
ATOM 710 C CA . ALA A 1 102 ? 0.634 5.656 -9.692 1.00 85.06 102 ALA A CA 1
ATOM 711 C C . ALA A 1 102 ? -0.440 6.589 -10.269 1.00 85.06 102 ALA A C 1
ATOM 713 O O . ALA A 1 102 ? -1.283 7.093 -9.528 1.00 85.06 102 ALA A O 1
ATOM 714 N N . THR A 1 103 ? -0.471 6.746 -11.596 1.00 87.75 103 THR A N 1
ATOM 715 C CA . THR A 1 103 ? -1.524 7.489 -12.303 1.00 87.75 103 THR A CA 1
ATOM 716 C C . THR A 1 103 ? -2.900 6.875 -12.063 1.00 87.75 103 THR A C 1
ATOM 718 O O . THR A 1 103 ? -3.846 7.588 -11.729 1.00 87.75 103 THR A O 1
ATOM 721 N N . TRP A 1 104 ? -3.020 5.550 -12.173 1.00 91.00 104 TRP A N 1
ATOM 722 C CA . TRP A 1 104 ? -4.286 4.866 -11.934 1.00 91.00 104 TRP A CA 1
ATOM 723 C C . TRP A 1 104 ? -4.759 5.036 -10.484 1.00 91.00 104 TRP A C 1
ATOM 725 O O . TRP A 1 104 ? -5.920 5.384 -10.270 1.00 91.00 104 TRP A O 1
ATOM 735 N N . VAL A 1 105 ? -3.860 4.877 -9.506 1.00 91.75 105 VAL A N 1
ATOM 736 C CA . VAL A 1 105 ? -4.146 5.070 -8.072 1.00 91.75 105 VAL A CA 1
ATOM 737 C C . VAL A 1 105 ? -4.591 6.499 -7.783 1.00 91.75 105 VAL A C 1
ATOM 739 O O . VAL A 1 105 ? -5.581 6.679 -7.087 1.00 91.75 105 VAL A O 1
ATOM 742 N N . ARG A 1 106 ? -3.931 7.516 -8.346 1.00 90.00 106 ARG A N 1
ATOM 743 C CA . ARG A 1 106 ? -4.355 8.919 -8.187 1.00 90.00 106 ARG A CA 1
ATOM 744 C C . ARG A 1 106 ? -5.723 9.192 -8.815 1.00 90.00 106 ARG A C 1
ATOM 746 O O . ARG A 1 106 ? -6.474 10.008 -8.303 1.00 90.00 106 ARG A O 1
ATOM 753 N N . SER A 1 107 ? -6.042 8.519 -9.921 1.00 91.94 107 SER A N 1
ATOM 754 C CA . SER A 1 107 ? -7.307 8.706 -10.639 1.00 91.94 107 SER A CA 1
ATOM 755 C C . SER A 1 107 ? -8.489 7.943 -10.031 1.00 91.94 107 SER A C 1
ATOM 757 O O . SER A 1 107 ? -9.625 8.332 -10.284 1.00 91.94 107 SER A O 1
ATOM 759 N N . HIS A 1 108 ? -8.249 6.848 -9.304 1.00 92.81 108 HIS A N 1
ATOM 760 C CA . HIS A 1 108 ? -9.304 5.967 -8.771 1.00 92.81 108 HIS A CA 1
ATOM 761 C C . HIS A 1 108 ? -9.314 5.895 -7.242 1.00 92.81 108 HIS A C 1
ATOM 763 O O . HIS A 1 108 ? -10.239 5.339 -6.655 1.00 92.81 108 HIS A O 1
ATOM 769 N N . GLY A 1 109 ? -8.273 6.409 -6.597 1.00 92.19 109 GLY A N 1
ATOM 770 C CA . GLY A 1 109 ? -8.131 6.442 -5.155 1.00 92.19 109 GLY A CA 1
ATOM 771 C C . GLY A 1 109 ? -8.544 7.779 -4.569 1.00 92.19 109 GLY A C 1
ATOM 772 O O . GLY A 1 109 ? -8.404 8.830 -5.188 1.00 92.19 109 GLY A O 1
ATOM 773 N N . THR A 1 110 ? -9.021 7.728 -3.332 1.00 94.69 110 THR A N 1
ATOM 774 C CA . THR A 1 110 ? -9.246 8.919 -2.513 1.00 94.69 110 THR A CA 1
ATOM 775 C C . THR A 1 110 ? -8.007 9.168 -1.670 1.00 94.69 110 THR A C 1
ATOM 777 O O . THR A 1 110 ? -7.576 8.278 -0.935 1.00 94.69 110 THR A O 1
ATOM 780 N N . GLU A 1 111 ? -7.426 10.360 -1.774 1.00 92.75 111 GLU A N 1
ATOM 781 C CA . GLU A 1 111 ? -6.336 10.775 -0.895 1.00 92.75 111 GLU A CA 1
ATOM 782 C C . GLU A 1 111 ? -6.826 10.830 0.557 1.00 92.75 111 GLU A C 1
ATOM 784 O O . GLU A 1 111 ? -7.862 11.428 0.850 1.00 92.75 111 GLU A O 1
ATOM 789 N N . VAL A 1 112 ? -6.085 10.183 1.454 1.00 91.06 112 VAL A N 1
ATOM 790 C CA . VAL A 1 112 ? -6.346 10.186 2.893 1.00 91.06 112 VAL A CA 1
ATOM 791 C C . VAL A 1 112 ? -5.434 11.235 3.531 1.00 91.06 112 VAL A C 1
ATOM 793 O O . VAL A 1 112 ? -4.212 11.045 3.530 1.00 91.06 112 VAL A O 1
ATOM 796 N N . PRO A 1 113 ? -5.984 12.331 4.085 1.00 88.44 113 PRO A N 1
ATOM 797 C CA . PRO A 1 113 ? -5.191 13.378 4.714 1.00 88.44 113 PRO A CA 1
ATOM 798 C C . PRO A 1 113 ? -4.346 12.842 5.870 1.00 88.44 113 PRO A C 1
ATOM 800 O O . PRO A 1 113 ? -4.823 12.057 6.690 1.00 88.44 113 PRO A O 1
ATOM 803 N N . ALA A 1 114 ? -3.113 13.340 6.000 1.00 84.56 114 ALA A N 1
ATOM 804 C CA . ALA A 1 114 ? -2.208 12.904 7.064 1.00 84.56 114 ALA A CA 1
ATOM 805 C C . ALA A 1 114 ? -2.755 13.114 8.481 1.00 84.56 114 ALA A C 1
ATOM 807 O O . ALA A 1 114 ? -2.475 12.330 9.390 1.00 84.56 114 ALA A O 1
ATOM 808 N N . SER A 1 115 ? -3.608 14.122 8.648 1.00 85.31 115 SER A N 1
ATOM 809 C CA . SER A 1 115 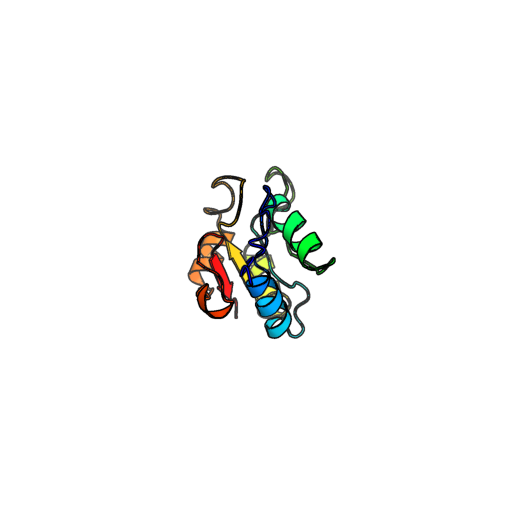? -4.316 14.394 9.893 1.00 85.31 115 SER A CA 1
ATOM 810 C C . SER A 1 115 ? -5.214 13.240 10.352 1.00 85.31 115 SER A C 1
ATOM 812 O O . SER A 1 115 ? -5.371 13.070 11.560 1.00 85.31 115 SER A O 1
ATOM 814 N N . GLU A 1 116 ? -5.754 12.410 9.449 1.00 86.94 116 GLU A N 1
ATOM 815 C CA . GLU A 1 116 ? -6.588 11.253 9.824 1.00 86.94 116 GLU A CA 1
ATOM 816 C C . GLU A 1 116 ? -5.806 10.172 10.572 1.00 86.94 116 GLU A C 1
ATOM 818 O O . GLU A 1 116 ? -6.369 9.412 11.366 1.00 86.94 116 GLU A O 1
ATOM 823 N N . TYR A 1 117 ? -4.501 10.096 10.327 1.00 85.38 117 TYR A N 1
ATOM 824 C CA . TYR A 1 117 ? -3.612 9.146 10.979 1.00 85.38 117 TYR A CA 1
ATOM 825 C C . TYR A 1 117 ? -2.598 9.819 11.906 1.00 85.38 117 TYR A C 1
ATOM 827 O O . TYR A 1 117 ? -1.678 9.157 12.370 1.00 85.38 117 TYR A O 1
ATOM 835 N N . GLY A 1 118 ? -2.789 11.101 12.236 1.00 80.19 118 GLY A N 1
ATOM 836 C CA . GLY A 1 118 ? -1.937 11.837 13.176 1.00 80.19 118 GLY A CA 1
ATOM 837 C C . GLY A 1 118 ? -0.554 12.208 12.631 1.00 80.19 118 GLY A C 1
ATOM 838 O O . GLY A 1 118 ? 0.313 12.593 13.414 1.00 80.19 118 GLY A O 1
ATOM 839 N N . GLY A 1 119 ? -0.350 12.100 11.316 1.00 73.56 119 GLY A N 1
ATOM 840 C CA . GLY A 1 119 ? 0.894 12.458 10.645 1.00 73.56 119 GLY A CA 1
ATOM 841 C C . GLY A 1 119 ? 0.963 13.937 10.257 1.00 73.56 119 GLY A C 1
ATOM 842 O O . GLY A 1 119 ? -0.049 14.627 10.133 1.00 73.56 119 GLY A O 1
ATOM 843 N N . THR A 1 120 ? 2.178 14.427 10.015 1.00 65.19 120 THR A N 1
ATOM 844 C CA . THR A 1 120 ? 2.457 15.834 9.661 1.00 65.19 120 THR A CA 1
ATOM 845 C C . THR A 1 120 ? 2.588 16.086 8.152 1.00 65.19 120 THR A C 1
ATOM 847 O O . THR A 1 120 ? 2.897 17.200 7.739 1.00 65.19 120 THR A O 1
ATOM 850 N N . GLY A 1 121 ? 2.332 15.073 7.313 1.00 60.50 121 GLY A N 1
ATOM 851 C CA . GLY A 1 121 ? 2.347 15.189 5.846 1.00 60.50 121 GLY A CA 1
ATOM 852 C C . GLY A 1 121 ? 3.739 15.188 5.201 1.00 60.50 121 GLY A C 1
ATOM 853 O O . GLY A 1 121 ? 3.852 15.321 3.990 1.00 60.50 121 GLY A O 1
ATOM 854 N N . THR A 1 122 ? 4.810 14.998 5.971 1.00 54.62 122 THR A N 1
ATOM 855 C CA . THR A 1 122 ? 6.210 15.003 5.500 1.00 54.62 122 THR A CA 1
ATOM 856 C C . THR A 1 122 ? 6.670 13.686 4.847 1.00 54.62 122 THR A C 1
ATOM 858 O O . THR A 1 122 ? 7.869 13.438 4.725 1.00 54.62 122 THR A O 1
ATOM 861 N N . GLY A 1 123 ? 5.734 12.832 4.422 1.00 67.88 123 GLY A N 1
ATOM 862 C CA . GLY A 1 123 ? 5.994 11.500 3.868 1.00 67.88 123 GLY A CA 1
ATOM 863 C C . GLY A 1 123 ? 5.203 11.213 2.591 1.00 67.88 123 GLY A C 1
ATOM 864 O O . GLY A 1 123 ? 4.686 12.122 1.953 1.00 67.88 123 GLY A O 1
ATOM 865 N N . GLY A 1 124 ? 5.117 9.933 2.216 1.00 77.62 124 GLY A N 1
ATOM 866 C CA . GLY A 1 124 ? 4.294 9.513 1.081 1.00 77.62 124 GLY A CA 1
ATOM 867 C C . GLY A 1 124 ? 2.808 9.768 1.314 1.00 77.62 124 GLY A C 1
ATOM 868 O O . GLY A 1 124 ? 2.331 9.715 2.447 1.00 77.62 124 GLY A O 1
ATOM 869 N N . THR A 1 125 ? 2.081 10.016 0.232 1.00 86.94 125 THR A N 1
ATOM 870 C CA . THR A 1 125 ? 0.636 10.230 0.214 1.00 8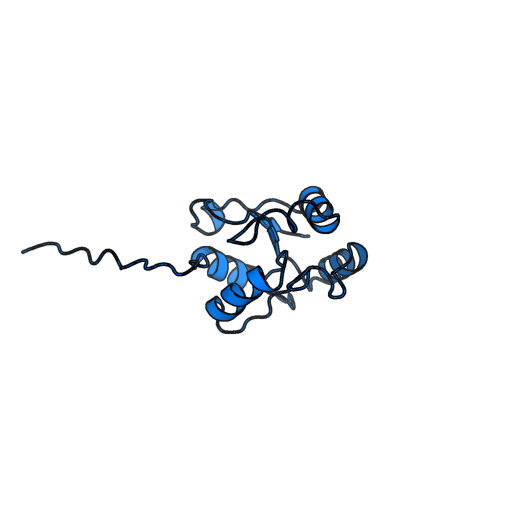6.94 125 THR A CA 1
ATOM 871 C C . THR A 1 125 ? -0.093 8.892 0.263 1.00 86.94 125 THR A C 1
ATOM 873 O O . THR A 1 125 ? 0.146 8.012 -0.569 1.00 86.94 125 THR A O 1
ATOM 876 N N . LEU A 1 126 ? -0.997 8.738 1.231 1.00 90.69 126 LEU A N 1
ATOM 877 C CA . LEU A 1 126 ? -1.868 7.575 1.347 1.00 90.69 126 LEU A CA 1
ATOM 878 C C . LEU A 1 126 ? -3.106 7.752 0.458 1.00 90.69 126 LEU A C 1
ATOM 880 O O . LEU A 1 126 ? -3.810 8.751 0.548 1.00 90.69 126 LEU A O 1
ATOM 884 N N . TYR A 1 127 ? -3.404 6.741 -0.347 1.00 93.25 127 TYR A N 1
ATOM 885 C CA . TYR A 1 127 ? -4.611 6.630 -1.156 1.00 93.25 127 TYR A CA 1
ATOM 886 C C . TYR A 1 127 ? -5.429 5.424 -0.698 1.00 93.25 127 TYR A C 1
ATOM 888 O O . TYR A 1 127 ? -4.898 4.318 -0.553 1.00 93.25 127 TYR A O 1
ATOM 896 N N . ARG A 1 128 ? -6.733 5.626 -0.502 1.00 94.62 128 ARG A N 1
ATOM 897 C CA . ARG A 1 128 ? -7.717 4.560 -0.299 1.00 94.62 128 ARG A CA 1
ATOM 898 C C . ARG A 1 128 ? -8.342 4.177 -1.638 1.00 94.62 128 ARG A C 1
ATOM 900 O O . ARG A 1 128 ? -8.822 5.048 -2.357 1.00 94.62 128 ARG A O 1
ATOM 907 N N . LEU A 1 129 ? -8.348 2.887 -1.949 1.00 92.31 129 LEU A N 1
ATOM 908 C CA . LEU A 1 129 ? -8.942 2.289 -3.143 1.00 92.31 129 LEU A CA 1
ATOM 909 C C . LEU A 1 129 ? -10.212 1.519 -2.753 1.00 92.31 129 LEU A C 1
ATOM 911 O O . LEU A 1 129 ? -10.169 0.736 -1.802 1.00 92.31 129 LEU A O 1
ATOM 915 N N . GLY A 1 130 ? -11.300 1.717 -3.504 1.00 80.75 130 GLY A N 1
ATOM 916 C CA . GLY A 1 130 ? -12.632 1.173 -3.202 1.00 80.75 130 GLY A CA 1
ATOM 917 C C . GLY A 1 130 ? -13.546 2.254 -2.659 1.00 80.75 130 GLY A C 1
ATOM 918 O O . GLY A 1 130 ? -13.920 2.164 -1.470 1.00 80.75 130 GLY A O 1
#

Sequence (130 aa):
MGTGTPGGVDGGRTTVDAGLVGYLRRNRGDADWLVAVSSSREASPLILATGGEPVLAMGGFSGSDPAMTVAKLQRYVAAGRLKYVVLGGGMGGSRGQDGELATWVRSHGTEVPASEYGGTGTGGTLYRLG

pLDDT: mean 77.57, std 18.24, range [34.22, 95.62]